Protein AF-A0A6V7XP04-F1 (afdb_monomer_lite)

Foldseek 3Di:
DPPPPPDVCVVCVVPDDDPVVVVVLVVLLVVLVVLLVVLVVLLVCCVPDPVNPDPLSVLSNQLSVLSNQLSVLSVVVVVQVVVCVPPNDDVVVNCVPNVVSNVSSVVSNVVSVVVSVVVVVCCVVCVPVVVVVVPDPPDPPPPDPDPDDDDDDDPDDDDDPDDDDDDD

Secondary structure (DSSP, 8-state):
-------HHHHHTTT-S-HHHHHHHHHHHHHHHHHHHHHHHHHHHHHH-GGG-SHHHHHHHHHHHHHHHHHHHHHHHHHHHHHTTTSPPPHHHHHHHHHHHHHHHHHHHHHHHHHHHHHHHHHHH-TTHHHHTS--PPPPPPPPPPS---------------------

pLDDT: mean 72.36, std 18.58, range [33.66, 94.62]

Sequence (168 aa):
MSGNKMTLFDIYGDNGLPIDLVILNVIRIVFSTFGILFNASLVFVTAKTKTLKSSCHLLIAFDCLVSSFYQINSWLSITVIFNAGSQFLQIRPCCLEMLPAFLFGFTASFISTYLISFDRLLSVLFPMWSVYLLLDPPPPPPPAPPPTTFSWILATSKIPYLIFEKVL

Structure (mmCIF, N/CA/C/O backbone):
data_AF-A0A6V7XP04-F1
#
_entry.id   AF-A0A6V7XP04-F1
#
loop_
_atom_site.group_PDB
_atom_site.id
_atom_site.type_symbol
_atom_site.label_atom_id
_atom_site.label_alt_id
_atom_site.label_comp_id
_atom_site.label_asym_id
_atom_site.label_entity_id
_atom_site.label_seq_id
_atom_site.pdbx_PDB_ins_code
_atom_site.Cartn_x
_atom_site.Cartn_y
_atom_site.Cartn_z
_atom_site.occupancy
_atom_site.B_iso_or_equiv
_atom_site.auth_seq_id
_atom_site.auth_comp_id
_atom_site.auth_asym_id
_atom_site.auth_atom_id
_atom_site.pdbx_PDB_model_num
ATOM 1 N N . MET A 1 1 ? 36.675 19.613 -12.442 1.00 40.31 1 MET A N 1
ATOM 2 C CA . MET A 1 1 ? 36.329 18.176 -12.461 1.00 40.31 1 MET A CA 1
ATOM 3 C C . MET A 1 1 ? 34.853 18.051 -12.795 1.00 40.31 1 MET A C 1
ATOM 5 O O . MET A 1 1 ? 34.016 18.202 -11.915 1.00 40.31 1 MET A O 1
ATOM 9 N N . SER A 1 2 ? 34.533 17.895 -14.081 1.00 42.12 2 SER A N 1
ATOM 10 C CA . SER A 1 2 ? 33.165 17.606 -14.520 1.00 42.12 2 SER A CA 1
ATOM 11 C C . SER A 1 2 ? 32.874 16.161 -14.124 1.00 42.12 2 SER A C 1
ATOM 13 O O . SER A 1 2 ? 33.456 15.242 -14.694 1.00 42.12 2 SER A O 1
ATOM 15 N N . GLY A 1 3 ? 32.094 15.968 -13.059 1.00 47.97 3 GLY A N 1
ATOM 16 C CA . GLY A 1 3 ? 31.665 14.643 -12.625 1.00 47.97 3 GLY A CA 1
ATOM 17 C C . GLY A 1 3 ? 30.853 14.018 -13.748 1.00 47.97 3 GLY A C 1
ATOM 18 O O . GLY A 1 3 ? 29.772 14.510 -14.067 1.00 47.97 3 GLY A O 1
ATOM 19 N N . ASN A 1 4 ? 31.413 12.988 -14.378 1.00 48.16 4 ASN A N 1
ATOM 20 C CA . ASN A 1 4 ? 30.776 12.272 -15.467 1.00 48.16 4 ASN A CA 1
ATOM 21 C C . ASN A 1 4 ? 29.469 11.671 -14.929 1.00 48.16 4 ASN A C 1
ATOM 23 O O . ASN A 1 4 ? 29.487 10.732 -14.133 1.00 48.16 4 ASN A O 1
ATOM 27 N N . LYS A 1 5 ? 28.333 12.288 -15.266 1.00 57.75 5 LYS A N 1
ATOM 28 C CA . LYS A 1 5 ? 27.015 11.783 -14.890 1.00 57.75 5 LYS A CA 1
ATOM 29 C C . LYS A 1 5 ? 26.743 10.594 -15.797 1.00 57.75 5 LYS A C 1
ATOM 31 O O . LYS A 1 5 ? 26.206 10.788 -16.880 1.00 57.75 5 LYS A O 1
ATOM 36 N N . MET A 1 6 ? 27.127 9.395 -15.358 1.00 48.84 6 MET A N 1
ATOM 37 C CA . MET A 1 6 ? 26.633 8.156 -15.955 1.00 48.84 6 MET A CA 1
ATOM 38 C C . MET A 1 6 ? 25.109 8.207 -15.909 1.00 48.84 6 MET A C 1
ATOM 40 O O . MET A 1 6 ? 24.483 8.093 -14.853 1.00 48.84 6 MET A O 1
ATOM 44 N N . THR A 1 7 ? 24.515 8.486 -17.057 1.00 55.56 7 THR A N 1
ATOM 45 C CA . THR A 1 7 ? 23.084 8.375 -17.260 1.00 55.56 7 THR A CA 1
ATOM 46 C C . THR A 1 7 ? 22.779 6.898 -17.473 1.00 55.56 7 THR A C 1
ATOM 48 O O . THR A 1 7 ? 23.565 6.157 -18.055 1.00 55.56 7 THR A O 1
ATOM 51 N N . LEU A 1 8 ? 21.607 6.457 -17.015 1.00 53.81 8 LEU A N 1
ATOM 52 C CA . LEU A 1 8 ? 21.081 5.108 -17.276 1.00 53.81 8 LEU A CA 1
ATOM 53 C C . LEU A 1 8 ? 21.094 4.743 -18.782 1.00 53.81 8 LEU A C 1
ATOM 55 O O . LEU A 1 8 ? 21.090 3.567 -19.127 1.00 53.81 8 LEU A O 1
ATOM 59 N N . PHE A 1 9 ? 21.175 5.764 -19.644 1.00 50.78 9 PHE A N 1
ATOM 60 C CA . PHE A 1 9 ? 21.399 5.715 -21.088 1.00 50.78 9 PHE A CA 1
ATOM 61 C C . PHE A 1 9 ? 22.657 4.934 -21.504 1.00 50.78 9 PHE A C 1
ATOM 63 O O . PHE A 1 9 ? 22.549 4.068 -22.360 1.00 50.78 9 PHE A O 1
ATOM 70 N N . ASP A 1 10 ? 23.813 5.161 -20.872 1.00 55.09 10 ASP A N 1
ATOM 71 C CA . ASP A 1 10 ? 25.071 4.484 -21.254 1.00 55.09 10 ASP A CA 1
ATOM 72 C C . ASP A 1 10 ? 25.120 3.014 -20.802 1.00 55.09 10 ASP A C 1
ATOM 74 O O . ASP A 1 10 ? 25.935 2.236 -21.285 1.00 55.09 10 ASP A O 1
ATOM 78 N N . ILE A 1 11 ? 24.258 2.623 -19.856 1.00 59.78 11 ILE A N 1
ATOM 79 C CA . ILE A 1 11 ? 24.250 1.276 -19.260 1.00 59.78 11 ILE A CA 1
ATOM 80 C C . ILE A 1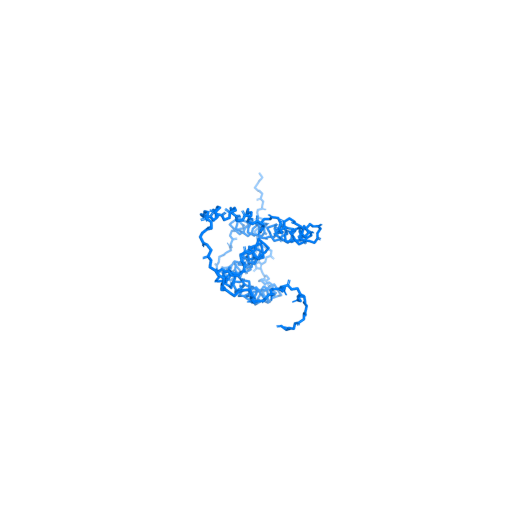 11 ? 23.182 0.384 -19.916 1.00 59.78 11 ILE A C 1
ATOM 82 O O . ILE A 1 11 ? 23.389 -0.819 -20.069 1.00 59.78 11 ILE A O 1
ATOM 86 N N . TYR A 1 12 ? 22.041 0.962 -20.306 1.00 57.38 12 TYR A N 1
ATOM 87 C CA . TYR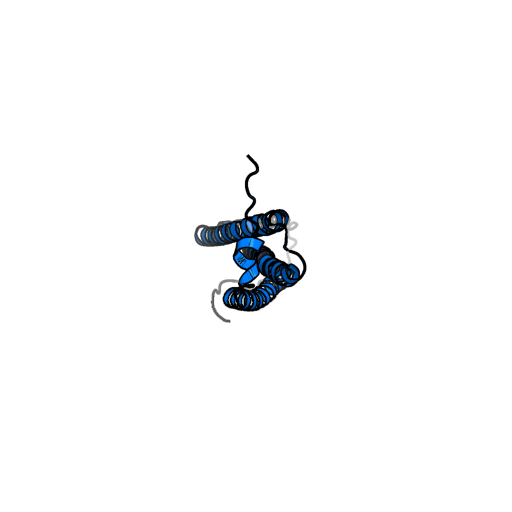 A 1 12 ? 20.889 0.226 -20.848 1.00 57.38 12 TYR A CA 1
ATOM 88 C C . TYR A 1 12 ? 20.515 0.597 -22.290 1.00 57.38 12 TYR A C 1
ATOM 90 O O . TYR A 1 12 ? 19.631 -0.049 -22.853 1.00 57.38 12 TYR A O 1
ATOM 98 N N . GLY A 1 13 ? 21.171 1.592 -22.898 1.00 57.38 13 GLY A N 1
ATOM 99 C CA . GLY A 1 13 ? 20.876 2.062 -24.257 1.00 57.38 13 GLY A CA 1
ATOM 100 C C . GLY A 1 13 ? 20.935 0.964 -25.322 1.00 57.38 13 GLY A C 1
ATOM 101 O O . GLY A 1 13 ? 20.083 0.945 -26.204 1.00 57.38 13 GLY A O 1
ATOM 102 N N . ASP A 1 14 ? 21.850 0.002 -25.173 1.00 56.09 14 ASP A N 1
ATOM 103 C CA . ASP A 1 14 ? 22.018 -1.101 -26.132 1.00 56.09 14 ASP A CA 1
ATOM 104 C C . ASP A 1 14 ? 21.241 -2.381 -25.764 1.00 56.09 14 ASP A C 1
ATOM 106 O O . ASP A 1 14 ? 21.018 -3.231 -26.623 1.00 56.09 14 ASP A O 1
ATOM 110 N N . ASN A 1 15 ? 20.793 -2.531 -24.510 1.00 58.66 15 ASN A N 1
ATOM 111 C CA . ASN A 1 15 ? 20.174 -3.773 -24.011 1.00 58.66 15 ASN A CA 1
ATOM 112 C C . ASN A 1 15 ? 18.641 -3.707 -23.889 1.00 58.66 15 ASN A C 1
ATOM 114 O O . ASN A 1 15 ? 17.996 -4.738 -23.690 1.00 58.66 15 ASN A O 1
ATOM 118 N N . GLY A 1 16 ? 18.044 -2.517 -24.009 1.00 63.47 16 GLY A N 1
ATOM 119 C CA . GLY A 1 16 ? 16.614 -2.326 -23.773 1.00 63.47 16 GLY A CA 1
ATOM 120 C C . GLY A 1 16 ? 16.209 -2.605 -22.319 1.00 63.47 16 GLY A C 1
ATOM 121 O O . GLY A 1 16 ? 17.028 -2.906 -21.451 1.00 63.47 16 GLY A O 1
ATOM 122 N N . LEU A 1 17 ? 14.918 -2.462 -22.018 1.00 67.81 17 LEU A N 1
ATOM 123 C CA . LEU A 1 17 ? 14.397 -2.749 -20.684 1.00 67.81 17 LEU A CA 1
ATOM 124 C C . LEU A 1 17 ? 14.308 -4.279 -20.481 1.00 67.81 17 LEU A C 1
ATOM 126 O O . LEU A 1 17 ? 13.691 -4.949 -21.312 1.00 67.81 17 LEU A O 1
ATOM 130 N N . PRO A 1 18 ? 14.867 -4.853 -19.398 1.00 77.50 18 PRO A N 1
ATOM 131 C CA . PRO A 1 18 ? 14.832 -6.296 -19.174 1.00 77.50 18 PRO A CA 1
ATOM 132 C C . PRO A 1 18 ? 13.388 -6.795 -19.039 1.00 77.50 18 PRO A C 1
ATOM 134 O O . PRO A 1 18 ? 12.613 -6.294 -18.220 1.00 77.50 18 PRO A O 1
ATOM 137 N N . ILE A 1 19 ? 13.037 -7.807 -19.836 1.00 78.94 19 ILE A N 1
ATOM 138 C CA . ILE A 1 19 ? 11.678 -8.367 -19.935 1.00 78.94 19 ILE A CA 1
ATOM 139 C C . ILE A 1 19 ? 11.189 -8.886 -18.574 1.00 78.94 19 ILE A C 1
ATOM 141 O O . ILE A 1 19 ? 10.029 -8.682 -18.217 1.00 78.94 19 ILE A O 1
ATOM 145 N N . ASP A 1 20 ? 12.086 -9.459 -17.769 1.00 83.12 20 ASP A N 1
ATOM 146 C CA . ASP A 1 20 ? 11.779 -9.947 -16.419 1.00 83.12 20 ASP A CA 1
ATOM 147 C C . ASP A 1 20 ? 11.249 -8.835 -15.504 1.00 83.12 20 ASP A C 1
ATOM 149 O O . ASP A 1 20 ? 10.309 -9.037 -14.732 1.00 83.12 20 ASP A O 1
ATOM 153 N N . LEU A 1 21 ? 11.806 -7.626 -15.626 1.00 80.81 21 LEU A N 1
ATOM 154 C CA . LEU A 1 21 ? 11.398 -6.469 -14.832 1.00 80.81 21 LEU A CA 1
ATOM 155 C C . LEU A 1 21 ? 10.018 -5.960 -15.260 1.00 80.81 21 LEU A C 1
ATOM 157 O O . LEU A 1 21 ? 9.228 -5.523 -14.419 1.00 80.81 21 LEU A O 1
ATOM 161 N N . VAL A 1 22 ? 9.706 -6.041 -16.555 1.00 82.81 22 VAL A N 1
ATOM 162 C CA . VAL A 1 22 ? 8.381 -5.702 -17.088 1.00 82.81 22 VAL A CA 1
ATOM 163 C C . VAL A 1 22 ? 7.340 -6.689 -16.572 1.00 82.81 22 VAL A C 1
ATOM 165 O O . VAL A 1 22 ? 6.333 -6.267 -16.003 1.00 82.81 22 VAL A O 1
ATOM 168 N N . ILE A 1 23 ? 7.602 -7.992 -16.697 1.00 87.56 23 ILE A N 1
ATOM 169 C CA . ILE A 1 23 ? 6.688 -9.051 -16.244 1.00 87.56 23 ILE A CA 1
ATOM 170 C C . ILE A 1 23 ? 6.416 -8.923 -14.740 1.00 87.56 23 ILE A C 1
ATOM 172 O O . ILE A 1 23 ? 5.258 -8.939 -14.317 1.00 87.56 23 ILE A O 1
ATOM 176 N N . LEU A 1 24 ? 7.460 -8.730 -13.930 1.00 86.81 24 LEU A N 1
ATOM 177 C CA . LEU A 1 24 ? 7.322 -8.595 -12.479 1.00 86.81 24 LEU A CA 1
ATOM 178 C C . LEU A 1 24 ? 6.480 -7.367 -12.094 1.00 86.81 24 LEU A C 1
ATOM 180 O O . LEU A 1 24 ? 5.633 -7.459 -11.202 1.00 86.81 24 LEU A O 1
ATOM 184 N N . ASN A 1 25 ? 6.646 -6.235 -12.788 1.00 84.75 25 ASN A N 1
ATOM 185 C CA . ASN A 1 25 ? 5.823 -5.043 -12.556 1.00 84.75 25 ASN A CA 1
ATOM 186 C C . ASN A 1 25 ? 4.359 -5.247 -12.967 1.00 84.75 25 ASN A C 1
ATOM 188 O O . ASN A 1 25 ? 3.464 -4.824 -12.234 1.00 84.75 25 ASN A O 1
ATOM 192 N N . VAL A 1 26 ? 4.098 -5.931 -14.083 1.00 87.94 26 VAL A N 1
ATOM 193 C CA . VAL A 1 26 ? 2.729 -6.261 -14.513 1.00 87.94 26 VAL A CA 1
ATOM 194 C C . VAL A 1 26 ? 2.031 -7.133 -13.469 1.00 87.94 26 VAL A C 1
ATOM 196 O O . VAL A 1 26 ? 0.925 -6.806 -13.037 1.00 87.94 26 VAL A O 1
ATOM 199 N N . ILE A 1 27 ? 2.691 -8.193 -12.994 1.00 90.38 27 ILE A N 1
ATOM 200 C CA . ILE A 1 27 ? 2.148 -9.069 -11.945 1.00 90.38 27 ILE A CA 1
ATOM 201 C C . ILE A 1 27 ? 1.866 -8.268 -10.667 1.00 90.38 27 ILE A C 1
ATOM 203 O O . ILE A 1 27 ? 0.776 -8.366 -10.098 1.00 90.38 27 ILE A O 1
ATOM 207 N N . ARG A 1 28 ? 2.814 -7.426 -10.238 1.00 88.31 28 ARG A N 1
ATOM 208 C CA . ARG A 1 28 ? 2.661 -6.565 -9.056 1.00 88.31 28 ARG A CA 1
ATOM 209 C C . ARG A 1 28 ? 1.421 -5.675 -9.145 1.00 88.31 28 ARG A C 1
ATOM 211 O O . ARG A 1 28 ? 0.726 -5.518 -8.145 1.00 88.31 28 ARG A O 1
ATOM 218 N N . ILE A 1 29 ? 1.127 -5.108 -10.313 1.00 90.19 29 ILE A N 1
ATOM 219 C CA . ILE A 1 29 ? -0.046 -4.244 -10.512 1.00 90.19 29 ILE A CA 1
ATOM 220 C C . ILE A 1 29 ? -1.332 -5.032 -10.383 1.00 90.19 29 ILE A C 1
ATOM 222 O O . ILE A 1 29 ? -2.237 -4.569 -9.700 1.00 90.19 29 ILE A O 1
ATOM 226 N N . VAL A 1 30 ? -1.407 -6.225 -10.972 1.00 92.25 30 VAL A N 1
ATOM 227 C CA . VAL A 1 30 ? -2.598 -7.072 -10.846 1.00 92.25 30 VAL A CA 1
ATOM 228 C C . VAL A 1 30 ? -2.902 -7.317 -9.366 1.00 92.25 30 VAL A C 1
ATOM 230 O O . VAL A 1 30 ? -3.995 -6.989 -8.905 1.00 92.25 30 VAL A O 1
ATOM 233 N N . PHE A 1 31 ? -1.920 -7.755 -8.575 1.00 92.69 31 PHE A N 1
ATOM 234 C CA . PHE A 1 31 ? -2.108 -7.923 -7.128 1.00 92.69 31 PHE A CA 1
ATOM 235 C C . PHE A 1 31 ? -2.458 -6.611 -6.413 1.00 92.69 31 PHE A C 1
ATOM 237 O O . PHE A 1 31 ? -3.353 -6.584 -5.568 1.00 92.69 31 PHE A O 1
ATOM 244 N N . SER A 1 32 ? -1.805 -5.512 -6.788 1.00 91.81 32 SER A N 1
ATOM 245 C CA . SER A 1 32 ? -2.072 -4.185 -6.234 1.00 91.81 32 SER A CA 1
ATOM 246 C C . SER A 1 32 ? -3.488 -3.685 -6.547 1.00 91.81 32 SER A C 1
ATOM 248 O O . SER A 1 32 ? -4.073 -2.976 -5.739 1.00 91.81 32 SER A O 1
ATOM 250 N N . THR A 1 33 ? -4.073 -4.032 -7.693 1.00 92.12 33 THR A N 1
ATOM 251 C CA . THR A 1 33 ? -5.447 -3.625 -8.029 1.00 92.12 33 THR A CA 1
ATOM 252 C C . THR A 1 33 ? -6.479 -4.337 -7.175 1.00 92.12 33 THR A C 1
ATOM 254 O O . THR A 1 33 ? -7.361 -3.685 -6.617 1.00 92.12 33 THR A O 1
ATOM 257 N N . PHE A 1 34 ? -6.332 -5.651 -6.998 1.00 94.62 34 PHE A N 1
ATOM 258 C CA . PHE A 1 34 ? -7.185 -6.407 -6.085 1.00 94.62 34 PHE A CA 1
ATOM 259 C C . PHE A 1 34 ? -7.041 -5.903 -4.649 1.00 94.62 34 PHE A C 1
ATOM 261 O O . PHE A 1 34 ? -8.043 -5.712 -3.963 1.00 94.62 34 PHE A O 1
ATOM 268 N N . GLY A 1 35 ? -5.813 -5.614 -4.213 1.00 92.12 35 GLY A N 1
ATOM 269 C CA . GLY A 1 35 ? -5.568 -5.064 -2.886 1.00 92.12 35 GLY A CA 1
ATOM 270 C C . GLY A 1 35 ? -6.224 -3.695 -2.671 1.00 92.12 35 GLY A C 1
ATOM 271 O O . GLY A 1 35 ? -6.853 -3.498 -1.631 1.00 92.12 35 GLY A O 1
ATOM 272 N N . ILE A 1 36 ? -6.161 -2.776 -3.642 1.00 93.56 36 ILE A N 1
ATOM 273 C CA . ILE A 1 36 ? -6.844 -1.472 -3.558 1.00 93.56 36 ILE A CA 1
ATOM 274 C C . ILE A 1 36 ? -8.361 -1.667 -3.476 1.00 93.56 36 ILE A C 1
ATOM 276 O O . ILE A 1 36 ? -9.008 -1.047 -2.635 1.00 93.56 36 ILE A O 1
ATOM 280 N N . LEU A 1 37 ? -8.935 -2.545 -4.305 1.00 94.44 37 LEU A N 1
ATOM 281 C CA . LEU A 1 37 ? -10.378 -2.801 -4.317 1.00 94.44 37 LEU A CA 1
ATOM 282 C C . LEU A 1 37 ? -10.875 -3.357 -2.978 1.00 94.44 37 LEU A C 1
ATOM 284 O O . LEU A 1 37 ? -11.848 -2.843 -2.420 1.00 94.44 37 LEU A O 1
ATOM 288 N N . PHE A 1 38 ? -10.197 -4.370 -2.432 1.00 94.19 38 PHE A N 1
ATOM 289 C CA . PHE A 1 38 ? -10.589 -4.957 -1.152 1.00 94.19 38 PHE A CA 1
ATOM 290 C C . PHE A 1 38 ? -10.416 -3.970 0.006 1.00 94.19 38 PHE A C 1
ATOM 292 O O . PHE A 1 38 ? -11.339 -3.810 0.807 1.00 94.19 38 PHE A O 1
ATOM 299 N N . ASN A 1 39 ? -9.302 -3.239 0.064 1.00 93.38 39 ASN A N 1
ATOM 300 C CA . ASN A 1 39 ? -9.093 -2.249 1.118 1.00 93.38 39 ASN A CA 1
ATOM 301 C C . ASN A 1 39 ? -10.093 -1.081 1.035 1.00 93.38 39 ASN A C 1
ATOM 303 O O . ASN A 1 39 ? -10.659 -0.686 2.055 1.00 93.38 39 ASN A O 1
ATOM 307 N N . ALA A 1 40 ? -10.396 -0.579 -0.165 1.00 92.31 40 ALA A N 1
ATOM 308 C CA . ALA A 1 40 ? -11.411 0.456 -0.358 1.00 92.31 40 ALA A CA 1
ATOM 309 C C . ALA A 1 40 ? -12.815 -0.026 0.048 1.00 92.31 40 ALA A C 1
ATOM 311 O O . ALA A 1 40 ? -13.577 0.732 0.654 1.00 92.31 40 ALA A O 1
ATOM 312 N N . SER A 1 41 ? -13.148 -1.294 -0.226 1.00 92.75 41 SER A N 1
ATOM 313 C CA . SER A 1 41 ? -14.428 -1.885 0.183 1.00 92.75 41 SER A CA 1
ATOM 314 C C . SER A 1 41 ? -14.595 -1.913 1.709 1.00 92.75 41 SER A C 1
ATOM 316 O O . SER A 1 41 ? -15.657 -1.547 2.215 1.00 92.75 41 SER A O 1
ATOM 318 N N . LEU A 1 42 ? -13.534 -2.239 2.456 1.00 91.19 42 LEU A N 1
ATOM 319 C CA . LEU A 1 42 ? -13.544 -2.249 3.923 1.00 91.19 42 LEU A CA 1
ATOM 320 C C . LEU A 1 42 ? -13.708 -0.844 4.507 1.00 91.19 42 LEU A C 1
ATOM 322 O O . LEU A 1 42 ? -14.493 -0.648 5.441 1.00 91.19 42 LEU A O 1
ATOM 326 N N . VAL A 1 43 ? -13.033 0.148 3.924 1.00 93.25 43 VAL A N 1
ATOM 327 C CA . VAL A 1 43 ? -13.208 1.559 4.300 1.00 93.25 43 VAL A CA 1
ATOM 328 C C . VAL A 1 43 ? -14.650 2.004 4.050 1.00 93.25 43 VAL A C 1
ATOM 330 O O . VAL A 1 43 ? -15.272 2.608 4.925 1.00 93.25 43 VAL A O 1
ATOM 333 N N . PHE A 1 44 ? -15.218 1.656 2.892 1.00 92.50 44 PHE A N 1
ATOM 334 C CA . PHE A 1 44 ? -16.595 2.001 2.540 1.00 92.50 44 PHE A CA 1
ATOM 335 C C . PHE A 1 44 ? -17.621 1.381 3.501 1.00 92.50 44 PHE A C 1
ATOM 337 O O . PHE A 1 44 ? -18.508 2.082 3.998 1.00 92.50 44 PHE A O 1
ATOM 344 N N . VAL A 1 45 ? -17.490 0.087 3.804 1.00 91.94 45 VAL A N 1
ATOM 345 C CA . VAL A 1 45 ? -18.383 -0.618 4.739 1.00 91.94 45 VAL A CA 1
ATOM 346 C C . VAL A 1 45 ? -18.274 -0.031 6.145 1.00 91.94 45 VAL A C 1
ATOM 348 O O . VAL A 1 45 ? -19.299 0.181 6.801 1.00 91.94 45 VAL A O 1
ATOM 351 N N . THR A 1 46 ? -17.058 0.299 6.587 1.00 89.50 46 THR A N 1
ATOM 352 C CA . THR A 1 46 ? -16.829 0.913 7.903 1.00 89.50 46 THR A CA 1
ATOM 353 C C . THR A 1 46 ? -17.440 2.314 7.976 1.00 89.50 46 THR A C 1
ATOM 355 O O . THR A 1 46 ? -18.072 2.656 8.973 1.00 89.50 46 THR A O 1
ATOM 358 N N . ALA A 1 47 ? -17.352 3.106 6.902 1.00 86.56 47 ALA A N 1
ATOM 359 C CA . ALA A 1 47 ? -17.962 4.435 6.842 1.00 86.56 47 ALA A CA 1
ATOM 360 C C . ALA A 1 47 ? -19.502 4.394 6.828 1.00 86.56 47 ALA A C 1
ATOM 362 O O . ALA A 1 47 ? -20.157 5.279 7.385 1.00 86.56 47 ALA A O 1
ATOM 363 N N . LYS A 1 48 ? -20.104 3.379 6.194 1.00 89.81 48 LYS A N 1
ATOM 364 C CA . LYS A 1 48 ? -21.568 3.237 6.110 1.00 89.81 48 LYS A CA 1
ATOM 365 C C . LYS A 1 48 ? -22.192 2.644 7.372 1.00 89.81 48 LYS A C 1
ATOM 367 O O . LYS A 1 48 ? -23.326 2.994 7.710 1.00 89.81 48 LYS A O 1
ATOM 372 N N . THR A 1 49 ? -21.483 1.767 8.073 1.00 89.38 49 THR A N 1
ATOM 373 C CA . THR A 1 49 ? -22.065 0.991 9.172 1.00 89.38 49 THR A CA 1
ATOM 374 C C . THR A 1 49 ? -21.989 1.748 10.497 1.00 89.38 49 THR A C 1
ATOM 376 O O . THR A 1 49 ? -20.942 1.823 11.133 1.00 89.38 49 THR A O 1
ATOM 379 N N . LYS A 1 50 ? -23.128 2.278 10.969 1.00 76.56 50 LYS A N 1
ATOM 380 C CA . LYS A 1 50 ? -23.213 3.031 12.240 1.00 76.56 50 LYS A CA 1
ATOM 381 C C . LYS A 1 50 ? -22.887 2.186 13.480 1.00 76.56 50 LYS A C 1
ATOM 383 O O . LYS A 1 50 ? -22.474 2.747 14.489 1.00 76.56 50 LYS A O 1
ATOM 388 N N . THR A 1 51 ? -23.045 0.867 13.386 1.00 71.81 51 THR A N 1
ATOM 389 C CA . THR A 1 51 ? -22.775 -0.106 14.456 1.00 71.81 51 THR A CA 1
ATOM 390 C C . THR A 1 51 ? -21.276 -0.390 14.637 1.00 71.81 51 THR A C 1
ATOM 392 O O . THR A 1 51 ? -20.868 -0.841 15.699 1.00 71.81 51 THR A O 1
ATOM 395 N N . LEU A 1 52 ? -20.433 -0.078 13.642 1.00 70.31 52 LEU A N 1
ATOM 396 C CA . LEU A 1 52 ? -18.982 -0.327 13.662 1.00 70.31 52 LEU A CA 1
ATOM 397 C C . LEU A 1 52 ? -18.159 0.877 14.170 1.00 70.31 52 LEU A C 1
ATOM 399 O O . LEU A 1 52 ? -16.992 1.025 13.830 1.00 70.31 52 LEU A O 1
ATOM 403 N N . LYS A 1 53 ? -18.725 1.756 15.003 1.00 68.75 53 LYS A N 1
ATOM 404 C CA . LYS A 1 53 ? -18.038 2.979 15.479 1.00 68.75 53 LYS A CA 1
ATOM 405 C C . LYS A 1 53 ? -17.070 2.779 16.655 1.00 68.75 53 LYS A C 1
ATOM 407 O O . LYS A 1 53 ? -16.677 3.750 17.292 1.00 68.75 53 LYS A O 1
ATOM 412 N N . SER A 1 54 ? -16.682 1.542 16.955 1.00 81.25 54 SER A N 1
ATOM 413 C CA . SER A 1 54 ? -15.646 1.283 17.961 1.00 81.25 54 SER A CA 1
ATOM 414 C C . SER A 1 54 ? -14.275 1.766 17.467 1.00 81.25 54 SER A C 1
ATOM 416 O O . SER A 1 54 ? -13.973 1.654 16.275 1.00 81.25 54 SER A O 1
ATOM 418 N N . SER A 1 55 ? -13.432 2.260 18.380 1.00 81.00 55 SER A N 1
ATOM 419 C CA . SER A 1 55 ? -12.082 2.771 18.090 1.00 81.00 55 SER A CA 1
ATOM 420 C C . SER A 1 55 ? -11.239 1.790 17.271 1.00 81.00 55 SER A C 1
ATOM 422 O O . SER A 1 55 ? -10.567 2.197 16.324 1.00 81.00 55 SER A O 1
ATOM 424 N N . CYS A 1 56 ? -11.343 0.484 17.542 1.00 84.88 56 CYS A N 1
ATOM 425 C CA . CYS A 1 56 ? -10.619 -0.521 16.768 1.00 84.88 56 CYS A CA 1
ATOM 426 C C . CYS A 1 56 ? -11.056 -0.590 15.298 1.00 84.88 56 CYS A C 1
ATOM 428 O O . CYS A 1 56 ? -10.213 -0.738 14.417 1.00 84.88 56 CYS A O 1
ATOM 430 N N . HIS A 1 57 ? -12.356 -0.503 15.011 1.00 87.19 57 HIS A N 1
ATOM 431 C CA . HIS A 1 57 ? -12.842 -0.566 13.631 1.00 87.19 57 HIS A CA 1
ATOM 432 C C . HIS A 1 57 ? -12.393 0.660 12.826 1.00 87.19 57 HIS A C 1
ATOM 434 O O . HIS A 1 57 ? -12.079 0.530 11.645 1.00 87.19 57 HIS A O 1
ATOM 440 N N . LEU A 1 58 ? -12.270 1.826 13.474 1.00 87.06 58 LEU A N 1
ATOM 441 C CA . LEU A 1 58 ? -11.692 3.023 12.859 1.00 87.06 58 LEU A CA 1
ATOM 442 C C . LEU A 1 58 ? -10.192 2.869 12.577 1.00 87.06 58 LEU A C 1
ATOM 444 O O . LEU A 1 58 ? -9.742 3.257 11.501 1.00 87.06 58 LEU A O 1
ATOM 448 N N . LEU A 1 59 ? -9.432 2.267 13.497 1.00 88.94 59 LEU A N 1
ATOM 449 C CA . LEU A 1 59 ? -8.009 1.970 13.294 1.00 88.94 59 LEU A CA 1
ATOM 450 C C . LEU A 1 59 ? -7.785 0.998 12.126 1.00 88.94 59 LEU A C 1
ATOM 452 O O . LEU A 1 59 ? -6.885 1.213 11.318 1.00 88.94 59 LEU A O 1
ATOM 456 N N . ILE A 1 60 ? -8.638 -0.022 11.994 1.00 91.31 60 ILE A N 1
ATOM 457 C CA . ILE A 1 60 ? -8.604 -0.963 10.863 1.00 91.31 60 ILE A CA 1
ATOM 458 C C . ILE A 1 60 ? -8.933 -0.241 9.549 1.00 91.31 60 ILE A C 1
ATOM 460 O O . ILE A 1 60 ? -8.236 -0.423 8.554 1.00 91.31 60 ILE A O 1
ATOM 464 N N . ALA A 1 61 ? -9.954 0.622 9.529 1.00 91.56 61 ALA A N 1
ATOM 465 C CA . ALA A 1 61 ? -10.274 1.399 8.332 1.00 91.56 61 ALA A CA 1
ATOM 466 C C . ALA A 1 61 ? -9.142 2.363 7.938 1.00 91.56 61 ALA A C 1
ATOM 468 O O . ALA A 1 61 ? -8.867 2.530 6.750 1.00 91.56 61 ALA A O 1
ATOM 469 N N . PHE A 1 62 ? -8.463 2.972 8.913 1.00 90.12 62 PHE A N 1
ATOM 470 C CA . PHE A 1 62 ? -7.293 3.809 8.657 1.00 90.12 62 PHE A CA 1
ATOM 471 C C . PHE A 1 62 ? -6.136 3.003 8.051 1.00 90.12 62 PHE A C 1
ATOM 473 O O . PHE A 1 62 ? -5.543 3.444 7.068 1.00 90.12 62 PHE A O 1
ATOM 480 N N . ASP A 1 63 ? -5.865 1.802 8.567 1.00 92.62 63 ASP A N 1
ATOM 481 C CA . ASP A 1 63 ? -4.841 0.914 8.008 1.00 92.62 63 ASP A CA 1
ATOM 482 C C . ASP A 1 63 ? -5.140 0.512 6.555 1.00 92.62 63 ASP A C 1
ATOM 484 O O . ASP A 1 63 ? -4.274 0.613 5.684 1.00 92.62 63 ASP A O 1
ATOM 488 N N . CYS A 1 64 ? -6.393 0.152 6.258 1.00 92.25 64 CYS A N 1
ATOM 489 C CA . CYS A 1 64 ? -6.831 -0.147 4.894 1.00 92.25 64 CYS A CA 1
ATOM 490 C C . CYS A 1 64 ? -6.698 1.070 3.960 1.00 92.25 64 CYS A C 1
ATOM 492 O O . CYS A 1 64 ? -6.325 0.925 2.790 1.00 92.25 64 CYS A O 1
ATOM 494 N N . LEU A 1 65 ? -6.975 2.281 4.453 1.00 92.12 65 LEU A N 1
ATOM 495 C CA . LEU A 1 65 ? -6.828 3.516 3.679 1.00 92.12 65 LEU A CA 1
ATOM 496 C C . LEU A 1 65 ? -5.357 3.780 3.334 1.00 92.12 65 LEU A C 1
ATOM 498 O O . LEU A 1 65 ? -5.028 4.004 2.167 1.00 92.12 65 LEU A O 1
ATOM 502 N N . VAL A 1 66 ? -4.467 3.697 4.324 1.00 91.12 66 VAL A N 1
ATOM 503 C CA . VAL A 1 66 ? -3.017 3.866 4.143 1.00 91.12 66 VAL A CA 1
ATOM 504 C C . VAL A 1 66 ? -2.452 2.785 3.219 1.00 91.12 66 VAL A C 1
ATOM 506 O O . VAL A 1 66 ? -1.699 3.101 2.297 1.00 91.12 66 VAL A O 1
ATOM 509 N N . SER A 1 67 ? -2.872 1.531 3.395 1.00 90.69 67 SER A N 1
ATOM 510 C CA . SER A 1 67 ? -2.492 0.410 2.528 1.00 90.69 67 SER A CA 1
ATOM 511 C C . SER A 1 67 ? -2.933 0.621 1.078 1.00 90.69 67 SER A C 1
ATOM 513 O O . SER A 1 67 ? -2.177 0.319 0.153 1.00 90.69 67 SER A O 1
ATOM 515 N N . SER A 1 68 ? -4.126 1.182 0.859 1.00 90.62 68 SER A N 1
ATOM 516 C CA . SER A 1 68 ? -4.602 1.541 -0.484 1.00 90.62 68 SER A CA 1
ATOM 517 C C . SER A 1 68 ? -3.736 2.636 -1.100 1.00 90.62 68 SER A C 1
ATOM 519 O O . SER A 1 68 ? -3.328 2.521 -2.254 1.00 90.62 68 SER A O 1
ATOM 521 N N . PHE A 1 69 ? -3.403 3.670 -0.322 1.00 87.56 69 PHE A N 1
ATOM 522 C CA . PHE A 1 69 ? -2.547 4.765 -0.773 1.00 87.56 69 PHE A CA 1
ATOM 523 C C . PHE A 1 69 ? -1.133 4.281 -1.120 1.00 87.56 69 PHE A C 1
ATOM 525 O O . PHE A 1 69 ? -0.589 4.623 -2.167 1.00 87.56 69 PHE A O 1
ATOM 532 N N . TYR A 1 70 ? -0.564 3.405 -0.293 1.00 88.44 70 TYR A N 1
ATOM 533 C CA . TYR A 1 70 ? 0.719 2.763 -0.559 1.00 88.44 70 TYR A CA 1
ATOM 534 C C . TYR A 1 70 ? 0.709 1.960 -1.869 1.00 88.44 70 TYR A C 1
ATOM 536 O O . TYR A 1 70 ? 1.672 2.001 -2.637 1.00 88.44 70 TYR A O 1
ATOM 544 N N . GLN A 1 71 ? -0.384 1.251 -2.153 1.00 90.12 71 GLN A N 1
ATOM 545 C CA . GLN A 1 71 ? -0.533 0.437 -3.358 1.00 90.12 71 GLN A CA 1
ATOM 546 C C . GLN A 1 71 ? -0.637 1.270 -4.648 1.00 90.12 71 GLN A C 1
ATOM 548 O O . GLN A 1 71 ? -0.189 0.811 -5.701 1.00 90.12 71 GLN A O 1
ATOM 553 N N . ILE A 1 72 ? -1.101 2.523 -4.575 1.00 86.06 72 ILE A N 1
ATOM 554 C CA . ILE A 1 72 ? -1.078 3.465 -5.712 1.00 86.06 72 ILE A CA 1
ATOM 555 C C . ILE A 1 72 ? 0.360 3.719 -6.203 1.00 86.06 72 ILE A C 1
ATOM 557 O O . ILE A 1 72 ? 0.569 3.934 -7.396 1.00 86.06 72 ILE A O 1
ATOM 561 N N . ASN A 1 73 ? 1.385 3.579 -5.353 1.00 85.00 73 ASN A N 1
ATOM 562 C CA . ASN A 1 73 ? 2.781 3.703 -5.797 1.00 85.00 73 ASN A CA 1
ATOM 563 C C . ASN A 1 73 ? 3.160 2.683 -6.879 1.00 85.00 73 ASN A C 1
ATOM 565 O O . ASN A 1 73 ? 3.970 2.991 -7.752 1.00 85.00 73 ASN A O 1
ATOM 569 N N . SER A 1 74 ? 2.549 1.493 -6.868 1.00 84.44 74 SER A N 1
ATOM 570 C CA . SER A 1 74 ? 2.773 0.480 -7.909 1.00 84.44 74 SER A CA 1
ATOM 571 C C . SER A 1 74 ? 2.229 0.932 -9.275 1.00 84.44 74 SER A C 1
ATOM 573 O O . SER A 1 74 ? 2.777 0.561 -10.311 1.00 84.44 74 SER A O 1
ATOM 575 N N . TRP A 1 75 ? 1.188 1.772 -9.287 1.00 83.12 75 TRP A N 1
ATOM 576 C CA . TRP A 1 75 ? 0.644 2.397 -10.498 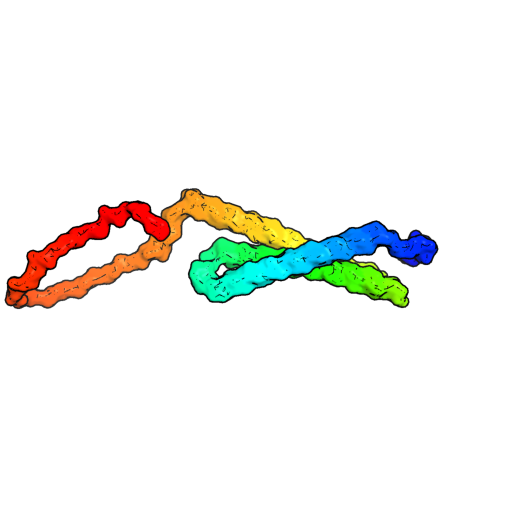1.00 83.12 75 TRP A CA 1
ATOM 577 C C . TRP A 1 75 ? 1.507 3.562 -11.003 1.00 83.12 75 TRP A C 1
ATOM 579 O O . TRP A 1 75 ? 1.634 3.779 -12.210 1.00 83.12 75 TRP A O 1
ATOM 589 N N . LEU A 1 76 ? 2.166 4.292 -10.104 1.00 81.94 76 LEU A N 1
ATOM 590 C CA . LEU A 1 76 ? 3.145 5.304 -10.506 1.00 81.94 76 LEU A CA 1
ATOM 591 C C . LEU A 1 76 ? 4.366 4.650 -11.177 1.00 81.94 76 LEU A C 1
ATOM 593 O O . LEU A 1 76 ? 4.814 5.126 -12.220 1.00 81.94 76 LEU A O 1
ATOM 597 N N . SER A 1 77 ? 4.840 3.505 -10.662 1.00 77.25 77 SER A N 1
ATOM 598 C CA . SER A 1 77 ? 5.946 2.738 -11.265 1.00 77.25 77 SER A CA 1
ATOM 599 C C . SER A 1 77 ? 5.702 2.367 -12.727 1.00 77.25 77 SER A C 1
ATOM 601 O O . SER A 1 77 ? 6.609 2.491 -13.547 1.00 77.25 77 SER A O 1
ATOM 603 N N . ILE A 1 78 ? 4.492 1.923 -13.075 1.00 76.88 78 ILE A N 1
ATOM 604 C CA . ILE A 1 78 ? 4.208 1.461 -14.439 1.00 76.88 78 ILE A CA 1
ATOM 605 C C . ILE A 1 78 ? 4.102 2.615 -15.433 1.00 76.88 78 ILE A C 1
ATOM 607 O O . ILE A 1 78 ? 4.569 2.504 -16.564 1.00 76.88 78 ILE A O 1
ATOM 611 N N . THR A 1 79 ? 3.549 3.745 -14.992 1.00 74.69 79 THR A N 1
ATOM 612 C CA . THR A 1 79 ? 3.433 4.953 -15.816 1.00 74.69 79 THR A CA 1
ATOM 613 C C . THR A 1 79 ? 4.819 5.477 -16.184 1.00 74.69 79 THR A C 1
ATOM 615 O O . THR A 1 79 ? 5.065 5.846 -17.329 1.00 74.69 79 THR A O 1
ATOM 618 N N . VAL A 1 80 ? 5.753 5.430 -15.231 1.00 73.50 80 VAL A N 1
ATOM 619 C CA . VAL A 1 80 ? 7.170 5.752 -15.437 1.00 73.50 80 VAL A CA 1
ATOM 620 C C . VAL A 1 80 ? 7.815 4.794 -16.443 1.00 73.50 80 VAL A C 1
ATOM 622 O O . VAL A 1 80 ? 8.486 5.249 -17.364 1.00 73.50 80 VAL A O 1
ATOM 625 N N . ILE A 1 81 ? 7.583 3.484 -16.318 1.00 73.44 81 ILE A N 1
ATOM 626 C CA . ILE A 1 81 ? 8.165 2.469 -17.212 1.00 73.44 81 ILE A CA 1
ATOM 627 C C . ILE A 1 81 ? 7.657 2.615 -18.656 1.00 73.44 81 ILE A C 1
ATOM 629 O O . ILE A 1 81 ? 8.462 2.571 -19.585 1.00 73.44 81 ILE A O 1
ATOM 633 N N . PHE A 1 82 ? 6.353 2.824 -18.862 1.00 71.06 82 PHE A N 1
ATOM 634 C CA . PHE A 1 82 ? 5.788 2.970 -20.209 1.00 71.06 82 PHE A CA 1
ATOM 635 C C . PHE A 1 82 ? 6.106 4.328 -20.853 1.00 71.06 82 PHE A C 1
ATOM 637 O O . PHE A 1 82 ? 6.333 4.381 -22.060 1.00 71.06 82 PHE A O 1
ATOM 644 N N . ASN A 1 83 ? 6.194 5.412 -20.072 1.00 67.38 83 ASN A N 1
ATOM 645 C CA . ASN A 1 83 ? 6.584 6.728 -20.596 1.00 67.38 83 ASN A CA 1
ATOM 646 C C . ASN A 1 83 ? 8.096 6.860 -20.843 1.00 67.38 83 ASN A C 1
ATOM 648 O O . ASN A 1 83 ? 8.508 7.668 -21.674 1.00 67.38 83 ASN A O 1
ATOM 652 N N . ALA A 1 84 ? 8.935 6.053 -20.185 1.00 62.34 84 ALA A N 1
ATOM 653 C CA . ALA A 1 84 ? 10.381 6.046 -20.419 1.00 62.34 84 ALA A CA 1
ATOM 654 C C . ALA A 1 84 ? 10.774 5.597 -21.840 1.00 62.34 84 ALA A C 1
ATOM 656 O O . ALA A 1 84 ? 11.899 5.852 -22.262 1.00 62.34 84 ALA A O 1
ATOM 657 N N . GLY A 1 85 ? 9.858 4.973 -22.594 1.00 53.19 85 GLY A N 1
ATOM 658 C CA . GLY A 1 85 ? 10.082 4.583 -23.989 1.00 53.19 85 GLY A CA 1
ATOM 659 C C . GLY A 1 85 ? 10.159 5.752 -24.980 1.00 53.19 85 GLY A C 1
ATOM 660 O O . GLY A 1 85 ? 10.623 5.549 -26.098 1.00 53.19 85 GLY A O 1
ATOM 661 N N . SER A 1 86 ? 9.733 6.965 -24.600 1.00 51.44 86 SER A N 1
ATOM 662 C CA . SER A 1 86 ? 9.762 8.145 -25.480 1.00 51.44 86 SER A CA 1
ATOM 663 C C . SER A 1 86 ? 10.705 9.253 -25.001 1.00 51.44 86 SER A C 1
ATOM 665 O O . SER A 1 86 ? 11.263 9.958 -25.841 1.00 51.44 86 SER A O 1
ATOM 667 N N . GLN A 1 87 ? 10.930 9.403 -23.687 1.00 56.06 87 GLN A N 1
ATOM 668 C CA . GLN A 1 87 ? 11.873 10.363 -23.092 1.00 56.06 87 GLN A CA 1
ATOM 669 C C . GLN A 1 87 ? 12.395 9.820 -21.747 1.00 56.06 87 GLN A C 1
ATOM 671 O O . GLN A 1 87 ? 11.608 9.469 -20.869 1.00 56.06 87 GLN A O 1
ATOM 676 N N . PHE A 1 88 ? 13.718 9.748 -21.555 1.00 54.44 88 PHE A N 1
ATOM 677 C CA . PHE A 1 88 ? 14.315 9.255 -20.305 1.00 54.44 88 PHE A CA 1
ATOM 678 C C . PHE A 1 88 ? 13.886 10.127 -19.111 1.00 54.44 88 PHE A C 1
ATOM 680 O O . PHE A 1 88 ? 14.165 11.327 -19.072 1.00 54.44 88 PHE A O 1
ATOM 687 N N . LEU A 1 89 ? 13.208 9.522 -18.127 1.00 61.03 89 LEU A N 1
ATOM 688 C CA . LEU A 1 89 ? 12.725 10.221 -16.936 1.00 61.03 89 LEU A CA 1
ATOM 689 C C . LEU A 1 89 ? 13.873 10.796 -16.100 1.00 61.03 89 LEU A C 1
ATOM 691 O O . LEU A 1 89 ? 14.875 10.136 -15.817 1.00 61.03 89 LEU A O 1
ATOM 695 N N . GLN A 1 90 ? 13.682 12.022 -15.614 1.00 62.44 90 GLN A N 1
ATOM 696 C CA . GLN A 1 90 ? 14.553 12.589 -14.592 1.00 62.44 90 GLN A CA 1
ATOM 697 C C . GLN A 1 90 ? 14.402 11.782 -13.290 1.00 62.44 90 GLN A C 1
ATOM 699 O O . GLN A 1 90 ? 13.312 11.657 -12.740 1.00 62.44 90 GLN A O 1
ATOM 704 N N . ILE A 1 91 ? 15.516 11.281 -12.749 1.00 65.62 91 ILE A N 1
ATOM 705 C CA . ILE A 1 91 ? 15.566 10.506 -11.489 1.00 65.62 91 ILE A CA 1
ATOM 706 C C . ILE A 1 91 ? 15.017 11.316 -10.299 1.00 65.62 91 ILE A C 1
ATOM 708 O O . ILE A 1 91 ? 14.485 10.767 -9.336 1.00 65.62 91 ILE A O 1
ATOM 712 N N . ARG A 1 92 ? 15.129 12.647 -10.371 1.00 68.50 92 ARG A N 1
ATOM 713 C CA . ARG A 1 92 ? 14.782 13.569 -9.287 1.00 68.50 92 ARG A CA 1
ATOM 714 C C . ARG A 1 92 ? 13.282 13.561 -8.937 1.00 68.50 92 ARG A C 1
ATOM 716 O O . ARG A 1 92 ? 12.998 13.308 -7.771 1.00 68.50 92 ARG A O 1
ATOM 723 N N . PRO A 1 93 ? 12.334 13.782 -9.872 1.00 70.00 93 PRO A N 1
ATOM 724 C CA . PRO A 1 93 ? 10.902 13.679 -9.576 1.00 70.00 93 PRO A CA 1
ATOM 725 C C . PRO A 1 93 ? 10.474 12.266 -9.154 1.00 70.00 93 PRO A C 1
ATOM 727 O O . PRO A 1 93 ? 9.705 12.141 -8.208 1.00 70.00 93 PRO A O 1
ATOM 730 N N . CYS A 1 94 ? 11.036 11.206 -9.753 1.00 70.38 94 CYS A N 1
ATOM 731 C CA . CYS A 1 94 ? 10.740 9.826 -9.344 1.00 70.38 94 CYS A CA 1
ATOM 732 C C . CYS A 1 94 ? 11.091 9.560 -7.875 1.00 70.38 94 CYS A C 1
ATOM 734 O O . CYS A 1 94 ? 10.261 9.043 -7.132 1.00 70.38 94 CYS A O 1
ATOM 736 N N . CYS A 1 95 ? 12.298 9.935 -7.439 1.00 72.69 95 CYS A N 1
ATOM 737 C CA . CYS A 1 95 ? 12.689 9.790 -6.035 1.00 72.69 95 CYS A CA 1
ATOM 738 C C . CYS A 1 95 ? 11.854 10.676 -5.105 1.00 72.69 95 CYS A C 1
ATOM 740 O O . CYS A 1 95 ? 11.562 10.264 -3.986 1.00 72.69 95 CYS A O 1
ATOM 742 N N . LEU A 1 96 ? 11.482 11.881 -5.542 1.00 78.75 96 LEU A N 1
ATOM 743 C CA . LEU A 1 96 ? 10.764 12.839 -4.702 1.00 78.75 96 LEU A CA 1
ATOM 744 C C . LEU A 1 96 ? 9.299 12.437 -4.487 1.00 78.75 96 LEU A C 1
ATOM 746 O O . LEU A 1 96 ? 8.776 12.710 -3.417 1.00 78.75 96 LEU A O 1
ATOM 750 N N . GLU A 1 97 ? 8.660 11.745 -5.433 1.00 77.19 97 GLU A N 1
ATOM 751 C CA . GLU A 1 97 ? 7.297 11.225 -5.240 1.00 77.19 97 GLU A CA 1
ATOM 752 C C . GLU A 1 97 ? 7.255 9.810 -4.650 1.00 77.19 97 GLU A C 1
ATOM 754 O O . GLU A 1 97 ? 6.511 9.564 -3.701 1.00 77.19 97 GLU A O 1
ATOM 759 N N . MET A 1 98 ? 8.061 8.869 -5.156 1.00 76.88 98 MET A N 1
ATOM 760 C CA . MET A 1 98 ? 7.959 7.468 -4.724 1.00 76.88 98 MET A CA 1
ATOM 761 C C . MET A 1 98 ? 8.470 7.231 -3.307 1.00 76.88 98 MET A C 1
ATOM 763 O O . MET A 1 98 ? 7.888 6.437 -2.566 1.00 76.88 98 MET A O 1
ATOM 767 N N . LEU A 1 99 ? 9.571 7.884 -2.928 1.00 82.69 99 LEU A N 1
ATOM 768 C CA . LEU A 1 99 ? 10.214 7.648 -1.639 1.00 82.69 99 LEU A CA 1
ATOM 769 C C . LEU A 1 99 ? 9.331 8.065 -0.452 1.00 82.69 99 LEU A C 1
ATOM 771 O O . LEU A 1 99 ? 9.147 7.240 0.444 1.00 82.69 99 LEU A O 1
ATOM 775 N N . PRO A 1 100 ? 8.748 9.281 -0.404 1.00 80.81 100 PRO A N 1
ATOM 776 C CA . PRO A 1 100 ? 7.902 9.659 0.722 1.00 80.81 100 PRO A CA 1
ATOM 777 C C . PRO A 1 100 ? 6.604 8.859 0.764 1.00 80.81 100 PRO A C 1
ATOM 779 O O . PRO A 1 100 ? 6.177 8.489 1.852 1.00 80.81 100 PRO A O 1
ATOM 782 N N . ALA A 1 101 ? 5.998 8.529 -0.379 1.00 81.38 101 ALA A N 1
ATOM 783 C CA . ALA A 1 101 ? 4.779 7.728 -0.398 1.00 81.38 101 ALA A CA 1
ATOM 784 C C . ALA A 1 101 ? 5.028 6.283 0.077 1.00 81.38 101 ALA A C 1
ATOM 786 O O . ALA A 1 101 ? 4.193 5.716 0.786 1.00 81.38 101 ALA A O 1
ATOM 787 N N . PHE A 1 102 ? 6.189 5.705 -0.252 1.00 84.31 102 PHE A N 1
ATOM 788 C CA . PHE A 1 102 ? 6.622 4.415 0.287 1.00 84.31 102 PHE A CA 1
ATOM 789 C C . PHE A 1 102 ? 6.879 4.498 1.794 1.00 84.31 102 PHE A C 1
ATOM 791 O O . PHE A 1 102 ? 6.324 3.705 2.550 1.00 84.31 102 PHE A O 1
ATOM 798 N N . LEU A 1 103 ? 7.683 5.469 2.242 1.00 86.88 103 LEU A N 1
ATOM 799 C CA . LEU A 1 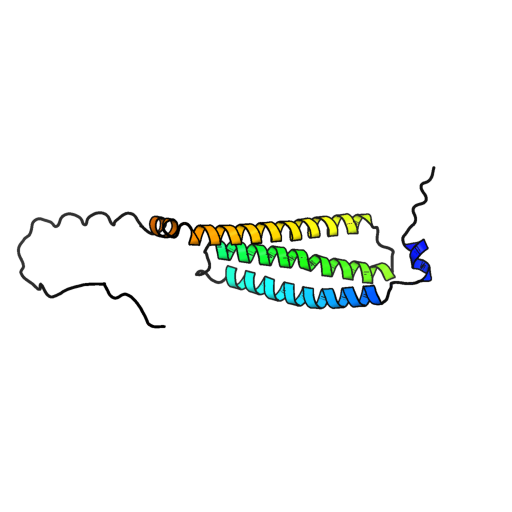103 ? 8.038 5.617 3.655 1.00 86.88 103 LEU A CA 1
ATOM 800 C C . LEU A 1 103 ? 6.810 5.895 4.521 1.00 86.88 103 LEU A C 1
ATOM 802 O O . LEU A 1 103 ? 6.640 5.252 5.553 1.00 86.88 103 LEU A O 1
ATOM 806 N N . PHE A 1 104 ? 5.942 6.809 4.092 1.00 88.31 104 PHE A N 1
ATOM 807 C CA . PHE A 1 104 ? 4.707 7.132 4.795 1.00 88.31 104 PHE A CA 1
ATOM 808 C C . PHE A 1 104 ? 3.764 5.929 4.845 1.00 88.31 104 PHE A C 1
ATOM 810 O O . PHE A 1 104 ? 3.337 5.548 5.928 1.00 88.31 104 PHE A O 1
ATOM 817 N N . GLY A 1 105 ? 3.488 5.293 3.701 1.00 85.31 105 GLY A N 1
ATOM 818 C CA . GLY A 1 105 ? 2.588 4.141 3.643 1.00 85.31 105 GLY A CA 1
ATOM 819 C C . GLY A 1 105 ? 3.079 2.964 4.486 1.00 85.31 105 GLY A C 1
ATOM 820 O O . GLY A 1 105 ? 2.321 2.403 5.272 1.00 85.31 105 GLY A O 1
ATOM 821 N N . PHE A 1 106 ? 4.369 2.637 4.382 1.00 84.75 106 PHE A N 1
ATOM 822 C CA . PHE A 1 106 ? 4.977 1.554 5.148 1.00 84.75 106 PHE A CA 1
ATOM 823 C C . PHE A 1 106 ? 4.944 1.860 6.649 1.00 84.75 106 PHE A C 1
ATOM 825 O O . PHE A 1 106 ? 4.379 1.090 7.420 1.00 84.75 106 PHE A O 1
ATOM 832 N N . THR A 1 107 ? 5.481 3.007 7.078 1.00 90.06 107 THR A N 1
ATOM 833 C CA . THR A 1 107 ? 5.532 3.358 8.509 1.00 90.06 107 THR A CA 1
ATOM 834 C C . THR A 1 107 ? 4.145 3.480 9.132 1.00 90.06 107 THR A C 1
ATOM 836 O O . THR A 1 107 ? 3.930 2.960 10.228 1.00 90.06 107 THR A O 1
ATOM 839 N N . ALA A 1 108 ? 3.186 4.092 8.436 1.00 89.12 108 ALA A N 1
ATOM 840 C CA . ALA A 1 108 ? 1.832 4.242 8.949 1.00 89.12 108 ALA A CA 1
ATOM 841 C C . ALA A 1 108 ? 1.113 2.890 9.107 1.00 89.12 108 ALA A C 1
ATOM 843 O O . ALA A 1 108 ? 0.418 2.730 10.107 1.00 89.12 108 ALA A O 1
ATOM 844 N N . SER A 1 109 ? 1.343 1.904 8.226 1.00 89.25 109 SER A N 1
ATOM 845 C CA . SER A 1 109 ? 0.799 0.542 8.395 1.00 89.25 109 SER A CA 1
ATOM 846 C C . SER A 1 109 ? 1.420 -0.248 9.555 1.00 89.25 109 SER A C 1
ATOM 848 O O . SER A 1 109 ? 0.741 -1.031 10.223 1.00 89.25 109 SER A O 1
ATOM 850 N N . PHE A 1 110 ? 2.707 -0.049 9.853 1.00 89.31 110 PHE A N 1
ATOM 851 C CA . PHE A 1 110 ? 3.299 -0.640 11.063 1.00 89.31 110 PHE A CA 1
ATOM 852 C C . PHE A 1 110 ? 2.717 -0.014 12.329 1.00 89.31 110 PHE A C 1
ATOM 854 O O . PHE A 1 110 ? 2.374 -0.726 13.275 1.00 89.31 110 PHE A O 1
ATOM 861 N N . ILE A 1 111 ? 2.577 1.313 12.342 1.00 91.69 111 ILE A N 1
ATOM 862 C CA . ILE A 1 111 ? 2.035 2.042 13.489 1.00 91.69 111 ILE A CA 1
ATOM 863 C C . ILE A 1 111 ? 0.564 1.673 13.714 1.00 91.69 111 ILE A C 1
ATOM 865 O O . ILE A 1 111 ? 0.186 1.386 14.848 1.00 91.69 111 ILE A O 1
ATOM 869 N N . SER A 1 112 ? -0.260 1.623 12.666 1.00 89.62 112 SER A N 1
ATOM 870 C CA . SER A 1 112 ? -1.669 1.215 12.766 1.00 89.62 112 SER A CA 1
ATOM 871 C C . SER A 1 112 ? -1.800 -0.208 13.311 1.00 89.62 112 SER A C 1
ATOM 873 O O . SER A 1 112 ? -2.545 -0.423 14.264 1.00 89.62 112 SER A O 1
ATOM 875 N N . THR A 1 113 ? -1.030 -1.165 12.785 1.00 90.44 113 THR A N 1
ATOM 876 C CA . THR A 1 113 ? -1.048 -2.563 13.239 1.00 90.44 113 THR A CA 1
ATOM 877 C C . THR A 1 113 ? -0.639 -2.679 14.707 1.00 90.44 113 THR A C 1
ATOM 879 O O . THR A 1 113 ? -1.254 -3.423 15.480 1.00 90.44 113 THR A O 1
ATOM 882 N N . TYR A 1 114 ? 0.368 -1.906 15.120 1.00 92.50 114 TYR A N 1
ATOM 883 C CA . TYR A 1 114 ? 0.799 -1.844 16.514 1.00 92.50 114 TYR A CA 1
ATOM 884 C C . TYR A 1 114 ? -0.301 -1.277 17.423 1.00 92.50 114 TYR A C 1
ATOM 886 O O . TYR A 1 114 ? -0.612 -1.865 18.459 1.00 92.50 114 TYR A O 1
ATOM 894 N N . LEU A 1 115 ? -0.948 -0.182 17.015 1.00 91.00 115 LEU A N 1
ATOM 895 C CA . LEU A 1 115 ? -2.043 0.433 17.769 1.00 91.00 115 LEU A CA 1
ATOM 896 C C . LEU A 1 115 ? -3.272 -0.479 17.863 1.00 91.00 115 LEU A C 1
ATOM 898 O O . LEU A 1 115 ? -3.866 -0.576 18.933 1.00 91.00 115 LEU A O 1
ATOM 902 N N . ILE A 1 116 ? -3.622 -1.193 16.788 1.00 91.94 116 ILE A N 1
ATOM 903 C CA . ILE A 1 116 ? -4.697 -2.199 16.793 1.00 91.94 116 ILE A CA 1
ATOM 904 C C . ILE A 1 116 ? -4.375 -3.308 17.798 1.00 91.94 116 ILE A C 1
ATOM 906 O O . ILE A 1 116 ? -5.231 -3.703 18.588 1.00 91.94 116 ILE A O 1
ATOM 910 N N . SER A 1 117 ? -3.133 -3.794 17.794 1.00 91.69 117 SER A N 1
ATOM 911 C CA . SER A 1 117 ? -2.690 -4.835 18.727 1.00 91.69 117 SER A CA 1
ATOM 912 C C . SER A 1 117 ? -2.775 -4.357 20.178 1.00 91.69 117 SER A C 1
ATOM 914 O O . SER A 1 117 ? -3.232 -5.097 21.050 1.00 91.69 117 SER A O 1
ATOM 916 N N . PHE A 1 118 ? -2.393 -3.105 20.435 1.00 90.44 118 PHE A N 1
ATOM 917 C CA . PHE A 1 118 ? -2.457 -2.505 21.764 1.00 90.44 118 PHE A CA 1
ATOM 918 C C . PHE A 1 118 ? -3.900 -2.284 22.240 1.00 90.44 118 PHE A C 1
ATOM 920 O O . PHE A 1 118 ? -4.221 -2.623 23.376 1.00 90.44 118 PHE A O 1
ATOM 927 N N . ASP A 1 119 ? -4.789 -1.798 21.369 1.00 88.00 119 ASP A N 1
ATOM 928 C CA . ASP A 1 119 ? -6.221 -1.635 21.658 1.00 88.00 119 ASP A CA 1
ATOM 929 C C . ASP A 1 119 ? -6.867 -2.976 22.050 1.00 88.00 119 ASP A C 1
ATOM 931 O O . ASP A 1 119 ? -7.567 -3.080 23.062 1.00 88.00 119 ASP A O 1
ATOM 935 N N . ARG A 1 120 ? -6.532 -4.050 21.322 1.00 87.44 120 ARG A N 1
ATOM 936 C CA . ARG A 1 120 ? -7.005 -5.403 21.643 1.00 87.44 120 ARG A CA 1
ATOM 937 C C . ARG A 1 120 ? -6.408 -5.953 22.930 1.00 87.44 120 ARG A C 1
ATOM 939 O O . ARG A 1 120 ? -7.139 -6.576 23.698 1.00 87.44 120 ARG A O 1
ATOM 946 N N . LEU A 1 121 ? -5.134 -5.687 23.212 1.00 89.06 121 LEU A N 1
ATOM 947 C CA . LEU A 1 121 ? -4.515 -6.082 24.476 1.00 89.06 121 LEU A CA 1
ATOM 948 C C . LEU A 1 121 ? -5.166 -5.367 25.667 1.00 89.06 121 LEU A C 1
ATOM 950 O O . LEU A 1 121 ? -5.490 -6.019 26.657 1.00 89.06 121 LEU A O 1
ATOM 954 N N . LEU A 1 122 ? -5.422 -4.060 25.562 1.00 85.56 122 LEU A N 1
ATOM 955 C CA . LEU A 1 122 ? -6.112 -3.290 26.601 1.00 85.56 122 LEU A CA 1
ATOM 956 C C . LEU A 1 122 ? -7.540 -3.787 26.830 1.00 85.56 122 LEU A C 1
ATOM 958 O O . LEU A 1 122 ? -7.960 -3.913 27.979 1.00 85.56 122 LEU A O 1
ATOM 962 N N . SER A 1 123 ? -8.261 -4.125 25.758 1.00 83.31 123 SER A N 1
ATOM 963 C CA . SER A 1 123 ? -9.607 -4.697 25.857 1.00 83.31 123 SER A CA 1
ATOM 964 C C . SER A 1 123 ? -9.630 -6.045 26.587 1.00 83.31 123 SER A C 1
ATOM 966 O O . SER A 1 123 ? -10.644 -6.368 27.203 1.00 83.31 123 SER A O 1
ATOM 968 N N . VAL A 1 124 ? -8.555 -6.836 26.506 1.00 86.00 124 VAL A N 1
ATOM 969 C CA . VAL A 1 124 ? -8.433 -8.127 27.207 1.00 86.00 124 VAL A CA 1
ATOM 970 C C . VAL A 1 124 ? -7.942 -7.938 28.644 1.00 86.00 124 VAL A C 1
ATOM 972 O O . VAL A 1 124 ? -8.431 -8.613 29.546 1.00 86.00 124 VAL A O 1
ATOM 975 N N . LEU A 1 125 ? -6.993 -7.024 28.871 1.00 85.19 125 LEU A N 1
ATOM 976 C CA . LEU A 1 125 ? -6.384 -6.798 30.185 1.00 85.19 125 LEU A CA 1
ATOM 977 C C . LEU A 1 125 ? -7.320 -6.040 31.140 1.00 85.19 125 LEU A C 1
ATOM 979 O O . LEU A 1 125 ? -7.336 -6.312 32.339 1.00 85.19 125 LEU A O 1
ATOM 983 N N . PHE A 1 126 ? -8.120 -5.113 30.608 1.00 80.44 126 PHE A N 1
ATOM 984 C CA . PHE A 1 126 ? -9.046 -4.280 31.375 1.00 80.44 126 PHE A CA 1
ATOM 985 C C . PHE A 1 126 ? -10.475 -4.371 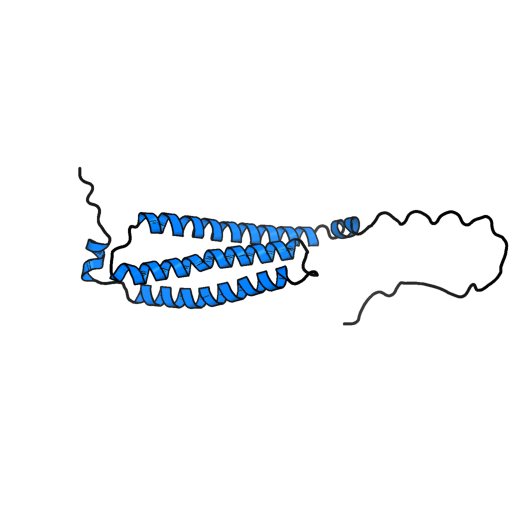30.819 1.00 80.44 126 PHE A C 1
ATOM 987 O O . PHE A 1 126 ? -11.004 -3.382 30.305 1.00 80.44 126 PHE A O 1
ATOM 994 N N . PRO A 1 127 ? -11.164 -5.516 30.982 1.00 70.00 127 PRO A N 1
ATOM 995 C CA . PRO A 1 127 ? -12.556 -5.661 30.548 1.00 70.00 127 PRO A CA 1
ATOM 996 C C . PRO A 1 127 ? -13.524 -4.736 31.313 1.00 70.00 127 PRO A C 1
ATOM 998 O O . PRO A 1 127 ? -14.662 -4.549 30.900 1.00 70.00 127 PRO A O 1
ATOM 1001 N N . MET A 1 128 ? -13.081 -4.151 32.433 1.00 58.59 128 MET A N 1
ATOM 1002 C CA . MET A 1 128 ? -13.896 -3.329 33.332 1.00 58.59 128 MET A CA 1
ATOM 1003 C C . MET A 1 128 ? -14.013 -1.858 32.897 1.00 58.59 128 MET A C 1
ATOM 1005 O O . MET A 1 128 ? -15.016 -1.220 33.205 1.00 58.59 128 MET A O 1
ATOM 1009 N N . TRP A 1 129 ? -13.043 -1.294 32.164 1.00 53.22 129 TRP A N 1
ATOM 1010 C CA . TRP A 1 129 ? -13.073 0.136 31.803 1.00 53.22 129 TRP A CA 1
ATOM 1011 C C . TRP A 1 129 ? -14.210 0.474 30.822 1.00 53.22 129 TRP A C 1
ATOM 1013 O O . TRP A 1 129 ? -14.842 1.524 30.923 1.00 53.22 129 TRP A O 1
ATOM 1023 N N . SER A 1 130 ? -14.531 -0.448 29.912 1.00 54.00 130 SER A N 1
ATOM 1024 C CA . SER A 1 130 ? -15.662 -0.344 28.981 1.00 54.00 130 SER A CA 1
ATOM 1025 C C . SER A 1 130 ? -17.028 -0.456 29.670 1.00 54.00 130 SER A C 1
ATOM 1027 O O . SER A 1 130 ? -17.999 0.109 29.174 1.00 54.00 130 SER A O 1
ATOM 1029 N N . VAL A 1 131 ? -17.110 -1.130 30.821 1.00 54.66 131 VAL A N 1
ATOM 1030 C CA . VAL A 1 131 ? -18.345 -1.250 31.615 1.00 54.66 131 VAL A CA 1
ATOM 1031 C C . VAL A 1 131 ? -18.590 0.010 32.450 1.00 54.66 131 VAL A C 1
ATOM 1033 O O . VAL A 1 131 ? -19.727 0.464 32.543 1.00 54.66 131 VAL A O 1
ATOM 1036 N N . TYR A 1 132 ? -17.541 0.635 32.998 1.00 51.03 132 TYR A N 1
ATOM 1037 C CA . TYR A 1 132 ? -17.691 1.863 33.791 1.00 51.03 132 TYR A CA 1
ATOM 1038 C C . TYR A 1 132 ? -18.105 3.093 32.969 1.00 51.03 132 TYR A C 1
ATOM 1040 O O . TYR A 1 132 ? -18.788 3.959 33.501 1.00 51.03 132 TYR A O 1
ATOM 1048 N N . LEU A 1 133 ? -17.756 3.163 31.680 1.00 54.97 133 LEU A N 1
ATOM 1049 C CA . LEU A 1 133 ? -18.213 4.232 30.775 1.00 54.97 133 LEU A CA 1
ATOM 1050 C C . LEU A 1 133 ? -19.665 4.056 30.282 1.00 54.97 133 LEU A C 1
ATOM 1052 O O . LEU A 1 133 ? -20.237 5.012 29.771 1.00 54.97 133 LEU A O 1
ATOM 1056 N N . LEU A 1 134 ? -20.249 2.859 30.429 1.00 55.47 134 LEU A N 1
ATOM 1057 C CA . LEU A 1 134 ? -21.662 2.557 30.142 1.00 55.47 134 LEU A CA 1
ATOM 1058 C C . LEU A 1 134 ? -22.553 2.584 31.393 1.00 55.47 134 LEU A C 1
ATOM 1060 O O . LEU A 1 134 ? -23.769 2.432 31.282 1.00 55.47 134 LEU A O 1
ATOM 1064 N N . LEU A 1 135 ? -21.973 2.786 32.579 1.00 53.22 135 LEU A N 1
ATOM 1065 C CA . LEU A 1 135 ? -22.740 3.208 33.741 1.00 53.22 135 LEU A CA 1
ATOM 1066 C C . LEU A 1 135 ? -23.054 4.692 33.558 1.00 53.22 135 LEU A C 1
ATOM 1068 O O . LEU A 1 135 ? -22.368 5.564 34.094 1.00 53.22 135 LEU A O 1
ATOM 1072 N N . ASP A 1 136 ? -24.109 4.969 32.789 1.00 52.84 136 ASP A N 1
ATOM 1073 C CA . ASP A 1 136 ? -24.867 6.201 32.968 1.00 52.84 136 ASP A CA 1
ATOM 1074 C C . ASP A 1 136 ? -25.072 6.413 34.481 1.00 52.84 136 ASP A C 1
ATOM 1076 O O . ASP A 1 136 ? -25.313 5.434 35.207 1.00 52.84 136 ASP A O 1
ATOM 1080 N N . PRO A 1 137 ? -24.936 7.653 34.996 1.00 64.62 137 PRO A N 1
ATOM 1081 C CA . PRO A 1 137 ? -25.207 7.926 36.399 1.00 64.62 137 PRO A CA 1
ATOM 1082 C C . PRO A 1 137 ? -26.568 7.316 36.755 1.00 64.62 137 PRO A C 1
ATOM 1084 O O . PRO A 1 137 ? -27.491 7.394 35.935 1.00 64.62 137 PRO A O 1
ATOM 1087 N N . PRO A 1 138 ? -26.700 6.676 37.934 1.00 65.38 138 PRO A N 1
ATOM 1088 C CA . PRO A 1 138 ? -27.953 6.048 38.323 1.00 65.38 138 PRO A CA 1
ATOM 1089 C C . PRO A 1 138 ? -29.090 7.052 38.102 1.00 65.38 138 PRO A C 1
ATOM 1091 O O . PRO A 1 138 ? -28.915 8.227 38.451 1.00 65.38 138 PRO A O 1
ATOM 1094 N N . PRO A 1 139 ? -30.217 6.637 37.488 1.00 68.12 139 PRO A N 1
ATOM 1095 C CA . PRO A 1 139 ? -31.330 7.541 37.250 1.00 68.12 139 PRO A CA 1
ATOM 1096 C C . PRO A 1 139 ? -31.658 8.256 38.566 1.00 68.12 139 PRO A C 1
ATOM 1098 O O . PRO A 1 139 ? -31.662 7.598 39.615 1.00 68.12 139 PRO A O 1
ATOM 1101 N N . PRO A 1 140 ? -31.866 9.588 38.545 1.00 72.62 140 PRO A N 1
ATOM 1102 C CA . PRO A 1 140 ? -32.170 10.332 39.756 1.00 72.62 140 PRO A CA 1
ATOM 1103 C C . PRO A 1 140 ? -33.325 9.634 40.478 1.00 72.62 140 PRO A C 1
ATOM 1105 O O . PRO A 1 140 ? -34.247 9.154 39.806 1.00 72.62 140 PRO A O 1
ATOM 1108 N N . PRO A 1 141 ? -33.267 9.520 41.819 1.00 75.19 141 PRO A N 1
ATOM 1109 C CA . PRO A 1 141 ? -34.308 8.844 42.570 1.00 75.19 141 PRO A CA 1
ATOM 1110 C C . PRO A 1 141 ? -35.662 9.420 42.144 1.00 75.19 141 PRO A C 1
ATOM 1112 O O . PRO A 1 141 ? -35.780 10.647 42.024 1.00 75.19 141 PRO A O 1
ATOM 1115 N N . PRO A 1 142 ? -36.662 8.566 41.856 1.00 74.81 142 PRO A N 1
ATOM 1116 C CA . PRO A 1 142 ? -37.981 9.044 41.483 1.00 74.81 142 PRO A CA 1
ATOM 1117 C C . PRO A 1 142 ? -38.447 10.061 42.535 1.00 74.81 142 PRO A C 1
ATOM 1119 O O . PRO A 1 142 ? -38.222 9.827 43.730 1.00 74.81 142 PRO A O 1
ATOM 1122 N N . PRO A 1 143 ? -39.048 11.195 42.121 1.00 75.75 143 PRO A N 1
ATOM 1123 C CA . PRO A 1 143 ? -39.602 12.165 43.052 1.00 75.75 143 PRO A CA 1
ATOM 1124 C C . PRO A 1 143 ? -40.444 11.429 44.087 1.00 75.75 143 PRO A C 1
ATOM 1126 O O . PRO A 1 143 ? -41.236 10.557 43.717 1.00 75.75 143 PRO A O 1
ATOM 1129 N N . ALA A 1 144 ? -40.226 11.742 45.367 1.00 69.75 144 ALA A N 1
ATOM 1130 C CA . ALA A 1 144 ? -40.961 11.117 46.456 1.00 69.75 144 ALA A CA 1
ATOM 1131 C C . ALA A 1 144 ? -42.459 11.115 46.106 1.00 69.75 144 ALA A C 1
ATOM 1133 O O . ALA A 1 144 ? -42.979 12.163 45.703 1.00 69.75 144 ALA A O 1
ATOM 1134 N N . PRO A 1 145 ? -43.145 9.961 46.196 1.00 63.59 145 PRO A N 1
ATOM 1135 C CA . PRO A 1 145 ? -44.565 9.916 45.913 1.00 63.59 145 PRO A CA 1
ATOM 1136 C C . PRO A 1 145 ? -45.269 10.940 46.813 1.00 63.59 145 PRO A C 1
ATOM 1138 O O . PRO A 1 145 ? -44.932 11.034 48.000 1.00 63.59 145 PRO A O 1
ATOM 1141 N N . PRO A 1 146 ? -46.221 11.726 46.278 1.00 67.75 146 PRO A N 1
ATOM 1142 C CA . PRO A 1 146 ? -47.053 12.567 47.121 1.00 67.75 146 PRO A CA 1
ATOM 1143 C C . PRO A 1 146 ? -47.692 11.689 48.208 1.00 67.75 146 PRO A C 1
ATOM 1145 O O . PRO A 1 146 ? -48.004 10.524 47.934 1.00 67.75 146 PRO A O 1
ATOM 1148 N N . 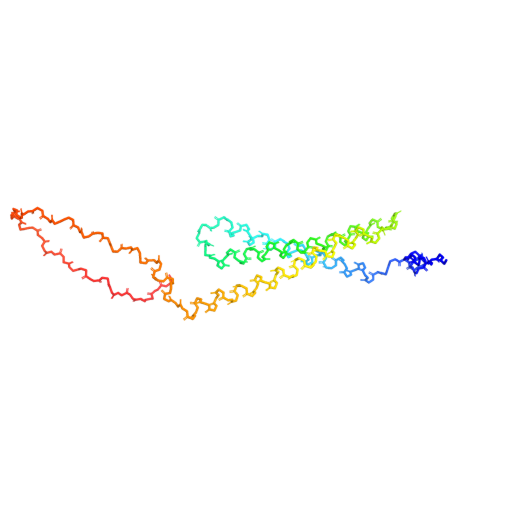PRO A 1 147 ? -47.851 12.208 49.439 1.00 52.16 147 PRO A N 1
ATOM 1149 C CA . PRO A 1 147 ? -48.356 11.435 50.563 1.00 52.16 147 PRO A CA 1
ATOM 1150 C C . PRO A 1 147 ? -49.631 10.687 50.164 1.00 52.16 147 PRO A C 1
ATOM 1152 O O . PRO A 1 147 ? -50.603 11.262 49.675 1.00 52.16 147 PRO A O 1
ATOM 1155 N N . THR A 1 148 ? -49.555 9.369 50.327 1.00 48.69 148 THR A N 1
ATOM 1156 C CA . THR A 1 148 ? -50.546 8.365 49.953 1.00 48.69 148 THR A CA 1
ATOM 1157 C C . THR A 1 148 ? -51.957 8.769 50.353 1.00 48.69 148 THR A C 1
ATOM 1159 O O . THR A 1 148 ? -52.286 8.797 51.538 1.00 48.69 148 THR A O 1
ATOM 1162 N N . THR A 1 149 ? -52.822 8.956 49.355 1.00 43.75 149 THR A N 1
ATOM 1163 C CA . THR A 1 149 ? -54.231 8.588 49.505 1.00 43.75 149 THR A CA 1
ATOM 1164 C C . THR A 1 149 ? -54.385 7.171 48.949 1.00 43.75 149 THR A C 1
ATOM 1166 O O . THR A 1 149 ? -54.040 6.880 47.809 1.00 43.75 149 THR A O 1
ATOM 1169 N N . PHE A 1 150 ? -54.795 6.282 49.841 1.00 41.34 150 PHE A N 1
ATOM 1170 C CA . PHE A 1 150 ? -54.974 4.834 49.733 1.00 41.34 150 PHE A CA 1
ATOM 1171 C C . PHE A 1 150 ? -55.760 4.388 48.476 1.00 41.34 150 PHE A C 1
ATOM 1173 O O . PHE A 1 150 ? -56.877 4.855 48.271 1.00 41.34 150 PHE A O 1
ATOM 1180 N N . SER A 1 151 ? -55.251 3.429 47.686 1.00 35.59 151 SER A N 1
ATOM 1181 C CA . SER A 1 151 ? -56.092 2.597 46.800 1.00 35.59 151 SER A CA 1
ATOM 1182 C C . SER A 1 151 ? -55.428 1.245 46.484 1.00 35.59 151 SER A C 1
ATOM 1184 O O . SER A 1 151 ? -54.314 1.180 45.970 1.00 35.59 151 SER A O 1
ATOM 1186 N N . TRP A 1 152 ? -56.109 0.156 46.850 1.00 36.78 152 TRP A N 1
ATOM 1187 C CA . TRP A 1 152 ? -55.644 -1.239 46.874 1.00 36.78 152 TRP A CA 1
ATOM 1188 C C . TRP A 1 152 ? -55.839 -1.990 45.546 1.00 36.78 152 TRP A C 1
ATOM 1190 O O . TRP A 1 152 ? -56.674 -2.892 45.481 1.00 36.78 152 TRP A O 1
ATOM 1200 N N . ILE A 1 153 ? -55.095 -1.693 44.476 1.00 38.97 153 ILE A N 1
ATOM 1201 C CA . ILE A 1 153 ? -55.258 -2.472 43.232 1.00 38.97 153 ILE A CA 1
ATOM 1202 C C . ILE A 1 153 ? -53.919 -2.976 42.669 1.00 38.97 153 ILE A C 1
ATOM 1204 O O . ILE A 1 153 ? -53.118 -2.230 42.122 1.00 38.97 153 ILE A O 1
ATOM 1208 N N . LEU A 1 154 ? -53.774 -4.302 42.790 1.00 36.00 154 LEU A N 1
ATOM 1209 C CA . LEU A 1 154 ? -52.895 -5.242 42.085 1.00 36.00 154 LEU A CA 1
ATOM 1210 C C . LEU A 1 154 ? -51.387 -5.239 42.395 1.00 36.00 154 LEU A C 1
ATOM 1212 O O . LEU A 1 154 ? -50.531 -4.897 41.585 1.00 36.00 154 LEU A O 1
ATOM 1216 N N . ALA A 1 155 ? -51.069 -5.851 43.536 1.00 41.62 155 ALA A N 1
ATOM 1217 C CA . ALA A 1 155 ? -49.863 -6.654 43.690 1.00 41.62 155 ALA A CA 1
ATOM 1218 C C . ALA A 1 155 ? -50.022 -8.010 42.968 1.00 41.62 155 ALA A C 1
ATOM 1220 O O . ALA A 1 155 ? -50.452 -8.991 43.564 1.00 41.62 155 ALA A O 1
ATOM 1221 N N . THR A 1 156 ? -49.637 -8.073 41.696 1.00 39.00 156 THR A N 1
ATOM 1222 C CA . THR A 1 156 ? -49.265 -9.307 40.974 1.00 39.00 156 THR A CA 1
ATOM 1223 C C . THR A 1 156 ? -48.332 -8.883 39.840 1.00 39.00 156 THR A C 1
ATOM 1225 O O . THR A 1 156 ? -48.706 -8.034 39.050 1.00 39.00 156 THR A O 1
ATOM 1228 N N . SER A 1 157 ? -47.126 -9.380 39.623 1.00 34.69 157 SER A N 1
ATOM 1229 C CA . SER A 1 157 ? -46.302 -10.362 40.303 1.00 34.69 157 SER A CA 1
ATOM 1230 C C . SER A 1 157 ? -44.949 -10.319 39.582 1.00 34.69 157 SER A C 1
ATOM 1232 O O . SER A 1 157 ? -44.917 -10.428 38.362 1.00 34.69 157 SER A O 1
ATOM 1234 N N . LYS A 1 158 ? -43.861 -10.214 40.348 1.00 33.66 158 LYS A N 1
ATOM 1235 C CA . LYS A 1 158 ? -42.558 -10.855 40.094 1.00 33.66 158 LYS A CA 1
ATOM 1236 C C . LYS A 1 158 ? -41.891 -10.637 38.723 1.00 33.66 158 LYS A C 1
ATOM 1238 O O . LYS A 1 158 ? -42.071 -11.396 37.781 1.00 33.66 158 LYS A O 1
ATOM 1243 N N . ILE A 1 159 ? -40.957 -9.692 38.724 1.00 43.16 159 ILE A N 1
ATOM 1244 C CA . ILE A 1 159 ? -39.676 -9.787 38.005 1.00 43.16 159 ILE A CA 1
ATOM 1245 C C . ILE A 1 159 ? -38.806 -10.829 38.759 1.00 43.16 159 ILE A C 1
ATOM 1247 O O . ILE A 1 159 ? -38.876 -10.873 39.992 1.00 43.16 159 ILE A O 1
ATOM 1251 N N . PRO A 1 160 ? -38.043 -11.701 38.070 1.00 43.28 160 PRO A N 1
ATOM 1252 C CA . PRO A 1 160 ? -36.606 -11.452 37.960 1.00 43.28 160 PRO A CA 1
ATOM 1253 C C . PRO A 1 160 ? -36.047 -11.697 36.552 1.00 43.28 160 PRO A C 1
ATOM 1255 O O . PRO A 1 160 ? -36.081 -12.802 36.019 1.00 43.28 160 PRO A O 1
ATOM 1258 N N . TYR A 1 161 ? -35.450 -10.639 36.003 1.00 38.25 161 TYR A N 1
ATOM 1259 C CA . TYR A 1 161 ? -34.369 -10.705 35.029 1.00 38.25 161 TYR A CA 1
ATOM 1260 C C . TYR A 1 161 ? -33.206 -11.467 35.671 1.00 38.25 161 TYR A C 1
ATOM 1262 O O . TYR A 1 161 ? -32.506 -10.884 36.490 1.00 38.25 161 TYR A O 1
ATOM 1270 N N . LEU A 1 162 ? -33.043 -12.759 35.379 1.00 40.09 162 LEU A N 1
ATOM 1271 C CA . LEU A 1 162 ? -31.851 -13.546 35.737 1.00 40.09 162 LEU A CA 1
ATOM 1272 C C . LEU A 1 162 ? -31.870 -14.922 35.038 1.00 40.09 162 LEU A C 1
ATOM 1274 O O . LEU A 1 162 ? -32.005 -15.950 35.686 1.00 40.09 162 LEU A O 1
ATOM 1278 N N . ILE A 1 163 ? -31.753 -14.931 33.706 1.00 38.12 163 ILE A N 1
ATOM 1279 C CA . ILE A 1 163 ? -31.307 -16.068 32.866 1.00 38.12 163 ILE A CA 1
ATOM 1280 C C . ILE A 1 163 ? -30.647 -15.394 31.648 1.00 38.12 163 ILE A C 1
ATOM 1282 O O . ILE A 1 163 ? -31.343 -14.858 30.796 1.00 38.12 163 ILE A O 1
ATOM 1286 N N . PHE A 1 164 ? -29.361 -15.043 31.651 1.00 34.44 164 PHE A N 1
ATOM 1287 C CA . PHE A 1 164 ? -28.188 -15.911 31.520 1.00 34.44 164 PHE A CA 1
ATOM 1288 C C . PHE A 1 164 ? -28.326 -17.000 30.446 1.00 34.44 164 PHE A C 1
ATOM 1290 O O . PHE A 1 164 ? -29.003 -17.998 30.639 1.00 34.44 164 PHE A O 1
ATOM 1297 N N . GLU A 1 165 ? -27.551 -16.792 29.381 1.00 43.06 165 GLU A N 1
ATOM 1298 C CA . GLU A 1 165 ? -26.953 -17.805 28.512 1.00 43.06 165 GLU A CA 1
ATOM 1299 C C . GLU A 1 165 ? -27.821 -18.610 27.534 1.00 43.06 165 GLU A C 1
ATOM 1301 O O . GLU A 1 165 ? -28.756 -19.315 27.891 1.00 43.06 165 GLU A O 1
ATOM 1306 N N . LYS A 1 166 ? -27.296 -18.627 26.299 1.00 35.78 166 LYS A N 1
ATOM 1307 C CA . LYS A 1 166 ? -27.592 -19.515 25.170 1.00 35.78 166 LYS A CA 1
ATOM 1308 C C . LYS A 1 166 ? -28.909 -19.233 24.456 1.00 35.78 166 LYS A C 1
ATOM 1310 O O . LYS A 1 166 ? -29.973 -19.606 24.923 1.00 35.78 166 LYS A O 1
ATOM 1315 N N . VAL A 1 167 ? -28.790 -18.702 23.238 1.00 34.22 167 VAL A N 1
ATOM 1316 C CA . VAL A 1 167 ? -29.171 -19.388 21.986 1.00 34.22 167 VAL A CA 1
ATOM 1317 C C . VAL A 1 167 ? -29.067 -18.373 20.837 1.00 34.22 167 VAL A C 1
ATOM 1319 O O . VAL A 1 167 ? -29.802 -17.395 20.826 1.00 34.22 167 VAL A O 1
ATOM 1322 N N . LEU A 1 168 ? -28.135 -18.679 19.922 1.00 40.03 168 LEU A N 1
ATOM 1323 C CA . LEU A 1 168 ? -27.957 -18.222 18.532 1.00 40.03 168 LEU A CA 1
ATOM 1324 C C . LEU A 1 168 ? -27.923 -16.718 18.212 1.00 40.03 168 LEU A C 1
ATOM 1326 O O . LEU A 1 168 ? -28.985 -16.065 18.188 1.00 40.03 168 LEU A O 1
#

InterPro domains:
  IPR019424 Serpentine type 7TM GPCR chemoreceptor Srsx [PF10320] (33-128)
  IPR047130 Serpentine type 7TM GPCR chemoreceptor Srsx, nematodes [PTHR23360] (26-129)

Radius of gyration: 30.75 Å; chains: 1; bounding box: 92×38×77 Å

Organism: Meloidogyne enterolobii (NCBI:txid390850)